Protein AF-A0A2T1LZI5-F1 (afdb_monomer_lite)

Structure (mmCIF, N/CA/C/O backbone):
data_AF-A0A2T1LZI5-F1
#
_entry.id   AF-A0A2T1LZI5-F1
#
loop_
_atom_site.group_PDB
_atom_site.id
_atom_site.type_symbol
_atom_site.label_atom_id
_atom_site.label_alt_id
_atom_site.label_comp_id
_atom_site.label_asym_id
_atom_site.label_entity_id
_atom_site.label_seq_id
_atom_site.pdbx_PDB_ins_code
_atom_site.Cartn_x
_atom_site.Cartn_y
_atom_site.Cartn_z
_atom_site.occupancy
_atom_site.B_iso_or_equiv
_atom_site.auth_seq_id
_atom_site.auth_comp_id
_atom_site.auth_asym_id
_atom_site.auth_atom_id
_atom_site.pdbx_PDB_model_num
ATOM 1 N N . MET A 1 1 ? 4.664 -8.084 3.597 1.00 74.69 1 MET A N 1
ATOM 2 C CA . MET A 1 1 ? 3.708 -7.293 4.403 1.00 74.69 1 MET A CA 1
ATOM 3 C C . MET A 1 1 ? 2.322 -7.122 3.753 1.00 74.69 1 MET A C 1
ATOM 5 O O . MET A 1 1 ? 1.320 -7.333 4.424 1.00 74.69 1 MET A O 1
ATOM 9 N N . LEU A 1 2 ? 2.234 -6.813 2.448 1.00 80.19 2 LEU A N 1
ATOM 10 C CA . LEU A 1 2 ? 0.979 -6.487 1.729 1.00 80.19 2 LEU A CA 1
ATOM 11 C C . LEU A 1 2 ? -0.224 -7.416 1.998 1.00 80.19 2 LEU A C 1
ATOM 13 O O . LEU A 1 2 ? -1.325 -6.941 2.238 1.00 80.19 2 LEU A O 1
ATOM 17 N N . SER A 1 3 ? -0.034 -8.738 1.965 1.00 82.56 3 SER A N 1
ATOM 18 C CA . SER A 1 3 ? -1.135 -9.696 2.161 1.00 82.56 3 SER A CA 1
ATOM 19 C C . SER A 1 3 ? -1.759 -9.633 3.559 1.00 82.56 3 SER A C 1
ATOM 21 O O . SER A 1 3 ? -2.934 -9.953 3.697 1.00 82.56 3 SER A O 1
ATOM 23 N N . CYS A 1 4 ? -0.998 -9.220 4.579 1.00 83.88 4 CYS A N 1
ATOM 24 C CA . CYS A 1 4 ? -1.527 -9.017 5.927 1.00 83.88 4 CYS A CA 1
ATOM 25 C C . CYS A 1 4 ? -2.424 -7.778 5.964 1.00 83.88 4 CYS A C 1
ATOM 27 O O . CYS A 1 4 ? -3.551 -7.871 6.423 1.00 83.88 4 CYS A O 1
ATOM 29 N N . LEU A 1 5 ? -1.971 -6.662 5.382 1.00 83.56 5 LEU A N 1
ATOM 30 C CA . LEU A 1 5 ? -2.748 -5.419 5.303 1.00 83.56 5 LEU A CA 1
ATOM 31 C C . LEU A 1 5 ? -4.073 -5.607 4.559 1.00 83.56 5 LEU A C 1
ATOM 33 O O . LEU A 1 5 ? -5.116 -5.168 5.026 1.00 83.56 5 LEU A O 1
ATOM 37 N N . LEU A 1 6 ? -4.040 -6.319 3.429 1.00 86.00 6 LEU A N 1
ATOM 38 C CA . LEU A 1 6 ? -5.248 -6.655 2.673 1.00 86.00 6 LEU A CA 1
ATOM 39 C C . LEU A 1 6 ? -6.247 -7.459 3.511 1.00 86.00 6 LEU A C 1
ATOM 41 O O . LEU A 1 6 ? -7.446 -7.231 3.420 1.00 86.00 6 LEU A O 1
ATOM 45 N N . LYS A 1 7 ? -5.754 -8.372 4.352 1.00 87.19 7 LYS A N 1
ATOM 46 C CA . LYS A 1 7 ? -6.602 -9.157 5.248 1.00 87.19 7 LYS A CA 1
ATOM 47 C C . LYS A 1 7 ? -7.195 -8.302 6.370 1.00 87.19 7 LYS A C 1
ATOM 49 O O . LYS A 1 7 ? -8.379 -8.442 6.639 1.00 87.19 7 LYS A O 1
ATOM 54 N N . GLU A 1 8 ? -6.399 -7.429 6.987 1.00 86.94 8 GLU A N 1
ATOM 55 C CA . GLU A 1 8 ? -6.861 -6.518 8.048 1.00 86.94 8 GLU A CA 1
ATOM 56 C C . GLU A 1 8 ? -7.919 -5.531 7.545 1.00 86.94 8 GLU A C 1
ATOM 58 O O . GLU A 1 8 ? -8.859 -5.204 8.261 1.00 86.94 8 GLU A O 1
ATOM 63 N N . TRP A 1 9 ? -7.800 -5.081 6.295 1.00 85.75 9 TRP A N 1
ATOM 64 C CA . TRP A 1 9 ? -8.795 -4.210 5.669 1.00 85.75 9 TRP A CA 1
ATOM 65 C C . TRP A 1 9 ? -9.954 -4.965 5.007 1.00 85.75 9 TRP A C 1
ATOM 67 O O . TRP A 1 9 ? -10.840 -4.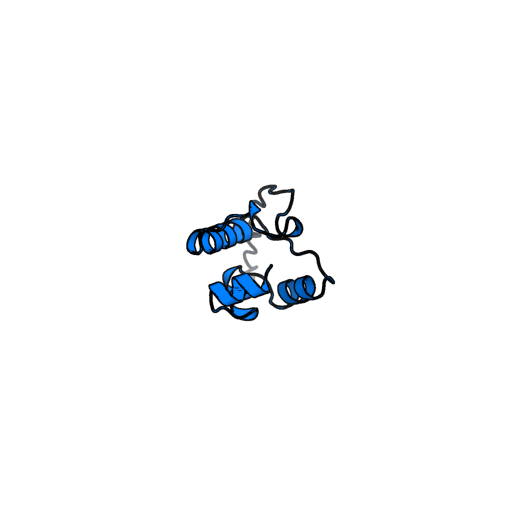323 4.453 1.00 85.75 9 TRP A O 1
ATOM 77 N N . GLU A 1 10 ? -9.943 -6.301 5.032 1.00 90.00 10 GLU A N 1
ATOM 78 C CA . GLU A 1 10 ? -10.884 -7.155 4.292 1.00 90.00 10 GLU A CA 1
ATOM 79 C C . GLU A 1 10 ? -10.982 -6.794 2.794 1.00 90.00 10 GLU A C 1
ATOM 81 O O . GLU A 1 10 ? -12.020 -6.959 2.158 1.00 90.00 10 GLU A O 1
ATOM 86 N N . LEU A 1 11 ? -9.874 -6.317 2.216 1.00 88.94 11 LEU A N 1
ATOM 87 C CA . LEU A 1 11 ? -9.777 -5.888 0.824 1.00 88.94 11 LEU A CA 1
ATOM 88 C C . LEU A 1 11 ? -9.104 -6.949 -0.034 1.00 88.94 11 LEU A C 1
ATOM 90 O O . LEU A 1 11 ? -8.096 -7.556 0.336 1.00 88.94 11 LEU A O 1
ATOM 94 N N . ASN A 1 12 ? -9.585 -7.096 -1.261 1.00 89.62 12 ASN A N 1
ATOM 95 C CA . ASN A 1 12 ? -8.838 -7.800 -2.290 1.00 89.62 12 ASN A CA 1
ATOM 96 C C . ASN A 1 12 ? -7.850 -6.861 -3.012 1.00 89.62 12 ASN A C 1
ATOM 98 O O . ASN A 1 12 ? -7.908 -5.634 -2.926 1.00 89.62 12 ASN A O 1
ATOM 102 N N . TYR A 1 13 ? -6.918 -7.449 -3.764 1.00 87.25 13 TYR A N 1
ATOM 103 C CA . TYR A 1 13 ? -5.896 -6.703 -4.507 1.00 87.25 13 TYR A CA 1
ATOM 104 C C . TYR A 1 13 ? -6.477 -5.660 -5.470 1.00 87.25 13 TYR A C 1
ATOM 106 O O . TYR A 1 13 ? -5.875 -4.609 -5.674 1.00 87.25 13 TYR A O 1
ATOM 114 N N . LYS A 1 14 ? -7.623 -5.951 -6.088 1.00 88.88 14 LYS A N 1
ATOM 115 C CA . LYS A 1 14 ? -8.260 -5.034 -7.030 1.00 88.88 14 LYS A CA 1
ATOM 116 C C . LYS A 1 14 ? -8.859 -3.840 -6.290 1.00 88.88 14 LYS A C 1
ATOM 118 O O . LYS A 1 14 ? -8.599 -2.713 -6.683 1.00 88.88 14 LYS A O 1
ATOM 123 N N . GLU A 1 15 ? -9.569 -4.076 -5.194 1.00 90.50 15 GLU A N 1
ATOM 124 C CA . GLU A 1 15 ? -10.149 -3.012 -4.364 1.00 90.50 15 GLU A CA 1
ATOM 125 C C . GLU A 1 15 ? -9.073 -2.114 -3.757 1.00 90.50 15 GLU A C 1
ATOM 127 O O . GLU A 1 15 ? -9.208 -0.894 -3.759 1.00 90.50 15 GLU A O 1
ATOM 132 N N . PHE A 1 16 ? -7.967 -2.697 -3.294 1.00 89.81 16 PHE A N 1
ATOM 133 C CA . PHE A 1 16 ? -6.842 -1.922 -2.782 1.00 89.81 16 PHE A CA 1
ATOM 134 C C . PHE A 1 16 ? -6.173 -1.069 -3.867 1.00 89.81 16 PHE A C 1
ATOM 136 O O . PHE A 1 16 ? -5.849 0.096 -3.629 1.00 89.81 16 PHE A O 1
ATOM 143 N N . ALA A 1 17 ? -6.000 -1.621 -5.073 1.00 89.50 17 ALA A N 1
ATOM 144 C CA . ALA A 1 17 ? -5.492 -0.867 -6.215 1.00 89.50 17 ALA A CA 1
ATOM 145 C C . ALA A 1 17 ? -6.436 0.291 -6.590 1.00 89.50 17 ALA A C 1
ATOM 147 O O . ALA A 1 17 ? -5.976 1.422 -6.765 1.00 89.50 17 ALA A O 1
ATOM 148 N N . ASP A 1 18 ? -7.746 0.028 -6.620 1.00 89.88 18 ASP A N 1
ATOM 149 C CA . ASP A 1 18 ? -8.788 1.017 -6.902 1.00 89.88 18 ASP A CA 1
ATOM 150 C C . ASP A 1 18 ? -8.792 2.138 -5.833 1.00 89.88 18 ASP A C 1
ATOM 152 O O . ASP A 1 18 ? -8.856 3.320 -6.173 1.00 89.88 18 ASP A O 1
ATOM 156 N N . LEU A 1 19 ? -8.621 1.799 -4.547 1.00 88.38 19 LEU A N 1
ATOM 157 C CA . LEU A 1 19 ? -8.539 2.762 -3.437 1.00 88.38 19 LEU A CA 1
ATOM 158 C C . LEU A 1 19 ? -7.324 3.686 -3.530 1.00 88.38 19 LEU A C 1
ATOM 160 O O . LEU A 1 19 ? -7.439 4.901 -3.341 1.00 88.38 19 LEU A O 1
ATOM 164 N N . LEU A 1 20 ? -6.153 3.124 -3.830 1.00 86.38 20 LEU A N 1
ATOM 165 C CA . LEU A 1 20 ? -4.945 3.920 -4.026 1.00 86.38 20 LEU A CA 1
ATOM 166 C C . LEU A 1 20 ? -4.996 4.710 -5.342 1.00 86.38 20 LEU A C 1
ATOM 168 O O . LEU A 1 20 ? -4.383 5.771 -5.442 1.00 86.38 20 LEU A O 1
ATOM 172 N N . GLY A 1 21 ? -5.786 4.273 -6.324 1.00 87.44 21 GLY A N 1
ATOM 173 C CA . GLY A 1 21 ? -5.805 4.854 -7.666 1.00 87.44 21 GLY A CA 1
ATOM 174 C C . GLY A 1 21 ? -4.587 4.423 -8.482 1.00 87.44 21 GLY A C 1
ATOM 175 O O . GLY A 1 21 ? -3.986 5.237 -9.182 1.00 87.44 21 GLY A O 1
ATOM 176 N N . ILE A 1 22 ? -4.193 3.157 -8.348 1.00 86.56 22 ILE A N 1
ATOM 177 C CA . ILE A 1 22 ? -3.137 2.513 -9.133 1.00 86.56 22 ILE A CA 1
ATOM 178 C C 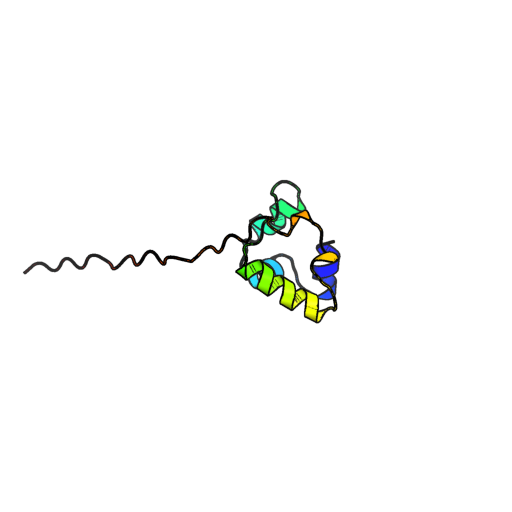. ILE A 1 22 ? -3.731 1.380 -9.964 1.00 86.56 22 ILE A C 1
ATOM 180 O O . ILE A 1 22 ? -4.798 0.851 -9.660 1.00 86.56 22 ILE A O 1
ATOM 184 N N . SER A 1 23 ? -3.020 0.951 -11.004 1.00 88.19 23 SER A N 1
ATOM 185 C CA . SER A 1 23 ? -3.467 -0.210 -11.768 1.00 88.19 23 SER A CA 1
ATOM 186 C C . SER A 1 23 ? -3.265 -1.506 -10.971 1.00 88.19 23 SER A C 1
ATOM 188 O O . SER A 1 23 ? -2.233 -1.701 -10.319 1.00 88.19 23 SER A O 1
ATOM 190 N N . TYR A 1 24 ? -4.213 -2.442 -11.088 1.00 88.62 24 TYR A N 1
ATOM 191 C CA . TYR A 1 24 ? -4.054 -3.802 -10.557 1.00 88.62 24 TYR A CA 1
ATOM 192 C C . TYR A 1 24 ? -2.765 -4.466 -11.069 1.00 88.62 24 TYR A C 1
ATOM 194 O O . TYR A 1 24 ? -2.083 -5.157 -10.316 1.00 88.62 24 TYR A O 1
ATOM 202 N N . GLY A 1 25 ? -2.393 -4.213 -12.330 1.00 87.88 25 GLY A N 1
ATOM 203 C CA . GLY A 1 25 ? -1.159 -4.726 -12.928 1.00 87.88 25 GLY A CA 1
ATOM 204 C C . GLY A 1 25 ? 0.101 -4.234 -12.214 1.00 87.88 25 GLY A C 1
ATOM 205 O O . GLY A 1 25 ? 1.014 -5.023 -11.990 1.00 87.88 25 GLY A O 1
ATOM 206 N N . THR A 1 26 ? 0.130 -2.969 -11.785 1.00 86.19 26 THR A N 1
ATOM 207 C CA . THR A 1 26 ? 1.234 -2.397 -10.997 1.00 86.19 26 THR A CA 1
ATOM 208 C C . THR A 1 26 ? 1.363 -3.105 -9.650 1.00 86.19 26 THR A C 1
ATOM 210 O O . THR A 1 26 ? 2.449 -3.554 -9.285 1.00 86.19 26 THR A O 1
ATOM 213 N N . LEU A 1 27 ? 0.246 -3.272 -8.935 1.00 86.62 27 LEU A N 1
ATOM 214 C CA . LEU A 1 27 ? 0.226 -3.961 -7.643 1.00 86.62 27 LEU A CA 1
ATOM 215 C C . LEU A 1 27 ? 0.614 -5.444 -7.775 1.00 86.62 27 LEU A C 1
ATOM 217 O O . LEU A 1 27 ? 1.352 -5.983 -6.949 1.00 86.62 27 LEU A O 1
ATOM 221 N N . TRP A 1 28 ? 0.143 -6.108 -8.832 1.00 87.44 28 TRP A N 1
ATOM 222 C CA . TRP A 1 28 ? 0.467 -7.504 -9.114 1.00 87.44 28 TRP A CA 1
ATOM 223 C C . TRP A 1 28 ? 1.933 -7.697 -9.515 1.00 87.44 28 TRP A C 1
ATOM 225 O O . TRP A 1 28 ? 2.580 -8.632 -9.044 1.00 87.44 28 TRP A O 1
ATOM 235 N N . GLY A 1 29 ? 2.479 -6.797 -10.336 1.00 87.94 29 GLY A N 1
ATOM 236 C CA . GLY A 1 29 ? 3.891 -6.798 -10.718 1.00 87.94 29 GLY A CA 1
ATOM 237 C C . GLY A 1 29 ? 4.810 -6.617 -9.513 1.00 87.94 29 GLY A C 1
ATOM 238 O O . GLY A 1 29 ? 5.777 -7.362 -9.360 1.00 87.94 29 GLY A O 1
ATOM 239 N N . TYR A 1 30 ? 4.452 -5.719 -8.594 1.00 86.31 30 TYR A N 1
ATOM 240 C CA . TYR A 1 30 ? 5.150 -5.601 -7.316 1.00 86.31 30 TYR A CA 1
ATOM 241 C C . TYR A 1 30 ? 5.085 -6.891 -6.496 1.00 86.31 30 TYR A C 1
ATOM 243 O O . TYR A 1 30 ? 6.109 -7.391 -6.035 1.00 86.31 30 TYR A O 1
ATOM 251 N N . ARG A 1 31 ? 3.903 -7.512 -6.383 1.00 84.31 31 ARG A N 1
ATOM 252 C CA . ARG A 1 31 ? 3.755 -8.788 -5.666 1.00 84.31 31 ARG A CA 1
ATOM 253 C C . ARG A 1 31 ? 4.635 -9.901 -6.246 1.00 84.31 31 ARG A C 1
ATOM 255 O O . ARG A 1 31 ? 5.039 -10.798 -5.508 1.00 84.31 31 ARG A O 1
ATOM 262 N N . LYS A 1 32 ? 4.901 -9.867 -7.553 1.00 87.69 32 LYS A N 1
ATOM 263 C CA . LYS A 1 32 ? 5.781 -10.808 -8.259 1.00 87.69 32 LYS A CA 1
ATOM 264 C C . LYS A 1 32 ? 7.260 -10.404 -8.234 1.00 87.69 32 LYS A C 1
ATOM 266 O O . LYS A 1 32 ? 8.076 -11.179 -8.720 1.00 87.69 32 LYS A O 1
ATOM 271 N N . GLY A 1 33 ? 7.600 -9.237 -7.683 1.00 85.25 33 GLY A N 1
ATOM 272 C CA . GLY A 1 33 ? 8.959 -8.693 -7.685 1.00 85.25 33 GLY A CA 1
ATOM 273 C C . GLY A 1 33 ? 9.444 -8.266 -9.072 1.00 85.25 33 GLY A C 1
ATOM 274 O O . GLY A 1 33 ? 10.643 -8.143 -9.288 1.00 85.25 33 GLY A O 1
ATOM 275 N N . THR A 1 34 ? 8.534 -8.082 -10.033 1.00 86.19 34 THR A N 1
ATOM 276 C CA . THR A 1 34 ? 8.883 -7.710 -11.414 1.00 86.19 34 THR A CA 1
ATOM 277 C C . THR A 1 34 ? 8.879 -6.201 -11.634 1.00 86.19 34 THR A C 1
ATOM 279 O O . THR A 1 34 ? 9.360 -5.737 -12.662 1.00 86.19 34 THR A O 1
ATOM 282 N N . ILE A 1 35 ? 8.275 -5.440 -10.717 1.00 83.00 35 ILE A N 1
ATOM 283 C CA . ILE A 1 35 ? 8.129 -3.983 -10.789 1.00 83.00 35 ILE A CA 1
ATOM 284 C C . ILE A 1 35 ? 8.350 -3.405 -9.388 1.00 83.00 35 ILE A C 1
ATOM 286 O O . ILE A 1 35 ? 7.889 -3.978 -8.402 1.00 83.00 35 ILE A O 1
ATOM 290 N N . GLU A 1 36 ? 9.014 -2.256 -9.302 1.00 80.44 36 GLU A N 1
ATOM 291 C CA . GLU A 1 36 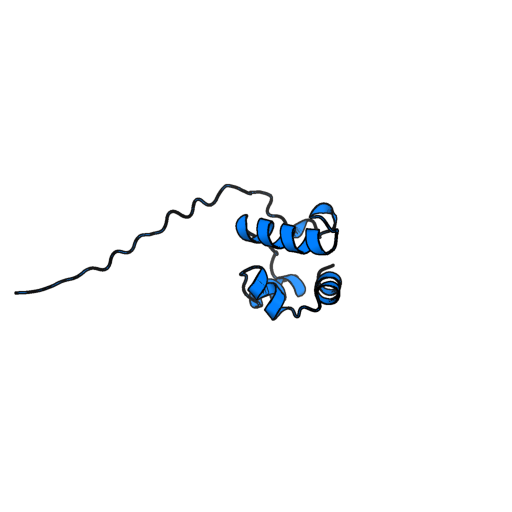? 9.132 -1.484 -8.061 1.00 80.44 36 GLU A CA 1
ATOM 292 C C . GLU A 1 36 ? 7.817 -0.755 -7.745 1.00 80.44 36 GLU A C 1
ATOM 294 O O . GLU A 1 36 ? 7.214 -0.118 -8.613 1.00 80.44 36 GLU A O 1
ATOM 299 N N . PHE A 1 37 ? 7.363 -0.819 -6.494 1.00 80.50 37 PHE A N 1
ATOM 300 C CA . PHE A 1 37 ? 6.091 -0.225 -6.082 1.00 80.50 37 PHE A CA 1
ATOM 301 C C . PHE A 1 37 ? 6.255 1.227 -5.666 1.00 80.50 37 PHE A C 1
ATOM 303 O O . PHE A 1 37 ? 6.389 1.545 -4.492 1.00 80.50 37 PHE A O 1
ATOM 310 N N . LYS A 1 38 ? 6.238 2.123 -6.649 1.00 80.62 38 LYS A N 1
ATOM 311 C CA . LYS A 1 38 ? 6.411 3.556 -6.408 1.00 80.62 38 LYS A CA 1
ATOM 312 C C . LYS A 1 38 ? 5.067 4.262 -6.404 1.00 80.62 38 LYS A C 1
ATOM 314 O O . LYS A 1 38 ? 4.398 4.326 -7.435 1.00 80.62 38 LYS A O 1
ATOM 319 N N . LEU A 1 39 ? 4.706 4.815 -5.252 1.00 82.75 39 LEU A N 1
ATOM 320 C CA . LEU A 1 39 ? 3.539 5.676 -5.104 1.00 82.75 39 LEU A CA 1
ATOM 321 C C . LEU A 1 39 ? 3.926 7.145 -5.313 1.00 82.75 39 LEU A C 1
ATOM 323 O O . LEU A 1 39 ? 5.010 7.585 -4.922 1.00 82.75 39 LEU A O 1
ATOM 327 N N . ASN A 1 40 ? 3.036 7.910 -5.943 1.00 83.31 40 ASN A N 1
ATOM 328 C CA . ASN A 1 40 ? 3.134 9.367 -5.991 1.00 83.31 40 ASN A CA 1
ATOM 329 C C . ASN A 1 40 ? 2.650 9.994 -4.669 1.00 83.31 40 ASN A C 1
ATOM 331 O O . ASN A 1 40 ? 2.120 9.311 -3.794 1.00 83.31 40 ASN A O 1
ATOM 335 N N . TRP A 1 41 ? 2.812 11.310 -4.516 1.00 80.44 41 TRP A N 1
ATOM 336 C CA . TRP A 1 41 ? 2.453 12.005 -3.274 1.00 80.44 41 TRP A CA 1
ATOM 337 C C . TRP A 1 41 ? 0.982 11.826 -2.870 1.00 80.44 41 TRP A C 1
ATOM 339 O O . TRP A 1 41 ? 0.694 11.544 -1.707 1.00 80.44 41 TRP A O 1
ATOM 349 N N . GLU A 1 42 ? 0.047 11.950 -3.814 1.00 84.12 42 GLU A N 1
ATOM 350 C CA . GLU A 1 42 ? -1.384 11.779 -3.534 1.00 84.12 42 GLU A CA 1
ATOM 351 C C . GLU A 1 42 ? -1.707 10.348 -3.083 1.00 84.12 42 GLU A C 1
ATOM 353 O O . GLU A 1 42 ? -2.468 10.140 -2.136 1.00 84.12 42 GLU A O 1
ATOM 358 N N . GLN A 1 43 ? -1.099 9.354 -3.730 1.00 86.00 43 GLN A N 1
ATOM 359 C CA . GLN A 1 43 ? -1.218 7.940 -3.381 1.00 86.00 43 GLN A CA 1
ATOM 360 C C . GLN A 1 43 ? -0.615 7.652 -2.004 1.00 86.00 43 GLN A C 1
ATOM 362 O O . GLN A 1 43 ? -1.234 6.939 -1.215 1.00 86.00 43 GLN A O 1
ATOM 367 N N . CYS A 1 44 ? 0.529 8.258 -1.675 1.00 84.88 44 CYS A N 1
ATOM 368 C CA . CYS A 1 44 ? 1.099 8.207 -0.332 1.00 84.88 44 CYS A CA 1
ATOM 369 C C . CYS A 1 44 ? 0.112 8.780 0.692 1.00 84.88 44 CYS A C 1
ATOM 371 O O . CYS A 1 44 ? -0.205 8.110 1.665 1.00 84.88 44 CYS A O 1
ATOM 373 N N . GLN A 1 45 ? -0.470 9.959 0.463 1.00 85.50 45 GLN A N 1
ATOM 374 C CA . GLN A 1 45 ? -1.454 10.522 1.398 1.00 85.50 45 GLN A CA 1
ATOM 375 C C . GLN A 1 45 ? -2.686 9.626 1.595 1.00 85.50 45 GLN A C 1
ATOM 377 O O . GLN A 1 45 ? -3.220 9.538 2.703 1.00 85.50 45 GLN A O 1
ATOM 382 N N . LYS A 1 46 ? -3.159 8.955 0.538 1.00 87.88 46 LYS A N 1
ATOM 383 C CA . LYS A 1 46 ? -4.254 7.977 0.644 1.00 87.88 46 LYS A CA 1
ATOM 384 C C . LYS A 1 46 ? -3.838 6.765 1.470 1.00 87.88 46 LYS A C 1
ATOM 386 O O . LYS A 1 46 ? -4.566 6.372 2.378 1.00 87.88 46 LYS A O 1
ATOM 391 N N . LEU A 1 47 ? -2.662 6.212 1.187 1.00 87.44 47 LEU A N 1
ATOM 392 C CA . LEU A 1 47 ? -2.110 5.085 1.924 1.00 87.44 47 LEU A CA 1
ATOM 393 C C . LEU A 1 47 ? -1.913 5.426 3.406 1.00 87.44 47 LEU A C 1
ATOM 395 O O . LEU A 1 47 ? -2.319 4.651 4.262 1.00 87.44 47 LEU A O 1
ATOM 399 N N . GLU A 1 48 ? -1.388 6.609 3.724 1.00 86.81 48 GLU A N 1
ATOM 400 C CA . GLU A 1 48 ? -1.213 7.069 5.105 1.00 86.81 48 GLU A CA 1
ATOM 401 C C . GLU A 1 48 ? -2.539 7.092 5.875 1.00 86.81 48 GLU A C 1
ATOM 403 O O . GLU A 1 48 ? -2.604 6.680 7.033 1.00 86.81 48 GLU A O 1
ATOM 408 N N . LYS A 1 49 ? -3.618 7.554 5.230 1.00 88.00 49 LYS A N 1
ATOM 409 C CA . LYS A 1 49 ? -4.957 7.560 5.831 1.00 88.00 49 LYS A CA 1
ATOM 410 C C . LYS A 1 49 ? -5.448 6.144 6.125 1.00 88.00 49 LYS A C 1
ATOM 412 O O . LYS A 1 49 ? -5.986 5.924 7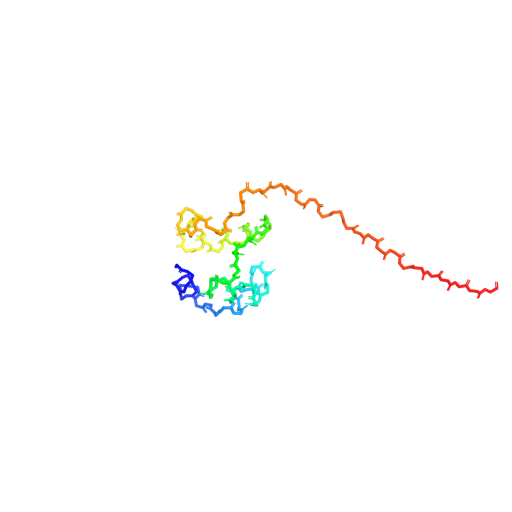.205 1.00 88.00 49 LYS A O 1
ATOM 417 N N . LEU A 1 50 ? -5.239 5.203 5.203 1.00 86.00 50 LEU A N 1
ATOM 418 C CA . LEU A 1 50 ? -5.612 3.795 5.389 1.00 86.00 50 LEU A CA 1
ATOM 419 C C . LEU A 1 50 ? -4.809 3.141 6.521 1.00 86.00 50 LEU A C 1
ATOM 421 O O . LEU A 1 50 ? -5.373 2.443 7.358 1.00 86.00 50 LEU A O 1
ATOM 425 N N . LEU A 1 51 ? -3.504 3.412 6.601 1.00 87.69 51 LEU A N 1
ATOM 426 C CA . LEU A 1 51 ? -2.651 2.903 7.680 1.00 87.69 51 LEU A CA 1
ATOM 427 C C . LEU A 1 51 ? -3.093 3.435 9.043 1.00 87.69 51 LEU A C 1
ATOM 429 O O . LEU A 1 51 ? -3.247 2.660 9.984 1.00 87.69 51 LEU A O 1
ATOM 433 N N . LYS A 1 52 ? -3.403 4.733 9.139 1.00 87.56 52 LYS A N 1
ATOM 434 C CA . LYS A 1 52 ? -3.901 5.342 10.381 1.00 87.56 52 LYS A CA 1
ATOM 435 C C . LYS A 1 52 ? -5.203 4.708 10.879 1.00 87.56 52 LYS A C 1
ATOM 437 O O . LYS A 1 52 ? -5.400 4.651 12.088 1.00 87.56 52 LYS A O 1
ATOM 442 N N . GLN A 1 53 ? -6.065 4.204 9.990 1.00 85.56 53 GLN A N 1
ATOM 443 C CA . GLN A 1 53 ? -7.300 3.508 10.387 1.00 85.56 53 GLN A CA 1
ATOM 444 C C . GLN A 1 53 ? -7.032 2.201 11.140 1.00 85.56 53 GLN A C 1
ATOM 446 O O . GLN A 1 53 ? -7.833 1.820 11.987 1.00 85.56 53 GLN A O 1
ATOM 451 N N . VAL A 1 54 ? -5.901 1.548 10.867 1.00 84.62 54 VAL A N 1
ATOM 452 C CA . VAL A 1 54 ? -5.468 0.311 11.538 1.00 84.62 54 VAL A CA 1
ATOM 453 C C . VAL A 1 54 ? -4.341 0.548 12.547 1.00 84.62 54 VAL A C 1
ATOM 455 O O . VAL A 1 54 ? -3.736 -0.398 13.037 1.00 84.62 54 VAL A O 1
ATOM 458 N N . GLY A 1 55 ? -4.055 1.812 12.879 1.00 85.81 55 GLY A N 1
ATOM 459 C CA . GLY A 1 55 ? -3.008 2.174 13.837 1.00 85.81 55 GLY A CA 1
ATOM 460 C C . GLY A 1 55 ? -1.580 1.939 13.336 1.00 85.81 55 GLY A C 1
ATOM 461 O O . GLY A 1 55 ? -0.666 1.856 14.150 1.00 85.81 55 GLY A O 1
ATOM 462 N N . LEU A 1 56 ? -1.386 1.837 12.020 1.00 86.75 56 LEU A N 1
ATOM 463 C CA . LEU A 1 56 ? -0.080 1.672 11.385 1.00 86.75 56 LEU A CA 1
ATOM 464 C C . LEU A 1 56 ? 0.436 2.991 10.806 1.00 86.75 56 LEU A C 1
ATOM 466 O O . LEU A 1 56 ? -0.306 3.952 10.579 1.00 86.75 56 LEU A O 1
ATOM 470 N N . SER A 1 57 ? 1.735 3.013 10.534 1.00 84.56 57 SER A N 1
ATOM 471 C CA . SER A 1 57 ? 2.456 4.126 9.933 1.00 84.56 57 SER A CA 1
ATOM 472 C C . SER A 1 57 ? 3.306 3.662 8.748 1.00 84.56 57 SER A C 1
ATOM 474 O O . SER A 1 57 ? 3.484 2.471 8.503 1.00 84.56 57 SER A O 1
ATOM 476 N N . PHE A 1 58 ? 3.863 4.612 7.998 1.00 80.56 58 PHE A N 1
ATOM 477 C CA . PHE A 1 58 ? 4.795 4.306 6.910 1.00 80.56 58 PHE A CA 1
ATOM 478 C C . PHE A 1 58 ? 6.046 3.552 7.362 1.00 80.56 58 PHE A C 1
ATOM 480 O O . PHE A 1 58 ? 6.585 2.769 6.590 1.00 80.56 58 PHE A O 1
ATOM 487 N N . SER A 1 59 ? 6.482 3.753 8.605 1.00 79.38 59 SER A N 1
ATOM 488 C CA . SER A 1 59 ? 7.625 3.039 9.181 1.00 79.38 59 SER A CA 1
ATOM 489 C C . SER A 1 59 ? 7.359 1.542 9.360 1.00 79.38 59 SER A C 1
ATOM 491 O O . SER A 1 59 ? 8.303 0.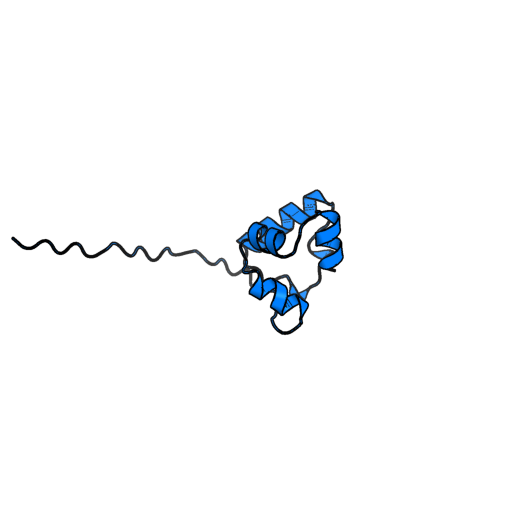767 9.472 1.00 79.38 59 SER A O 1
ATOM 493 N N . ASP A 1 60 ? 6.084 1.141 9.381 1.00 81.69 60 ASP A N 1
ATOM 494 C CA . ASP A 1 60 ? 5.655 -0.257 9.472 1.00 81.69 60 ASP A CA 1
ATOM 495 C C . ASP A 1 60 ? 5.554 -0.926 8.088 1.00 81.69 60 ASP A C 1
ATOM 497 O O . ASP A 1 60 ? 5.312 -2.132 7.988 1.00 81.69 60 ASP A O 1
ATOM 501 N N . LEU A 1 61 ? 5.720 -0.156 7.005 1.00 78.38 61 LEU A N 1
ATOM 502 C CA . LEU A 1 61 ? 5.707 -0.655 5.634 1.00 78.38 61 LEU A CA 1
ATOM 503 C C . LEU A 1 61 ? 7.103 -1.015 5.125 1.00 78.38 61 LEU A C 1
ATOM 505 O O . LEU A 1 61 ? 8.129 -0.635 5.682 1.00 78.38 61 LEU A O 1
ATOM 509 N N . GLU A 1 62 ? 7.128 -1.774 4.027 1.00 75.94 62 GLU A N 1
ATOM 510 C CA . GLU A 1 62 ? 8.371 -2.076 3.321 1.00 75.94 62 GLU A CA 1
ATOM 511 C C . GLU A 1 62 ? 8.950 -0.766 2.740 1.00 75.94 62 GLU A C 1
ATOM 513 O O . GLU A 1 62 ? 8.204 -0.007 2.111 1.00 75.94 62 GLU A O 1
ATOM 518 N N . PRO A 1 63 ? 10.253 -0.483 2.940 1.00 69.00 63 PRO A N 1
ATOM 519 C CA . PRO A 1 63 ? 10.864 0.804 2.586 1.00 69.00 63 PRO A CA 1
ATOM 520 C C . PRO A 1 63 ? 10.740 1.135 1.092 1.00 69.00 63 PRO A C 1
ATOM 522 O O . PRO A 1 63 ? 10.659 2.302 0.720 1.00 69.00 63 PRO A O 1
ATOM 525 N N . ASP A 1 64 ? 10.615 0.111 0.248 1.00 72.44 64 ASP A N 1
ATOM 526 C CA . ASP A 1 64 ? 10.514 0.231 -1.208 1.00 72.44 64 ASP A CA 1
ATOM 527 C C . ASP A 1 64 ? 9.184 0.838 -1.698 1.00 72.44 64 ASP A C 1
ATOM 529 O O . ASP A 1 64 ? 9.022 1.076 -2.895 1.00 72.44 64 ASP A O 1
ATOM 533 N N . TRP A 1 65 ? 8.214 1.072 -0.803 1.00 74.25 65 TRP A N 1
ATOM 534 C CA . TRP A 1 65 ? 6.912 1.667 -1.144 1.00 74.25 65 TRP A CA 1
ATOM 535 C C . TRP A 1 65 ? 6.959 3.187 -1.279 1.00 74.25 65 TRP A C 1
ATOM 537 O O . TRP A 1 65 ? 6.090 3.794 -1.914 1.00 74.25 65 TRP A O 1
ATOM 547 N N . ILE A 1 66 ? 7.940 3.815 -0.633 1.00 67.31 66 ILE A N 1
ATOM 548 C CA . ILE A 1 66 ? 8.035 5.265 -0.527 1.00 67.31 66 ILE A CA 1
ATOM 549 C C . ILE A 1 66 ? 9.044 5.736 -1.564 1.00 67.31 66 ILE A C 1
ATOM 551 O O . ILE A 1 66 ? 10.209 5.351 -1.552 1.00 67.31 66 ILE A O 1
ATOM 555 N N . ARG A 1 67 ? 8.600 6.588 -2.490 1.00 62.44 67 ARG A N 1
ATOM 556 C CA . ARG A 1 67 ? 9.516 7.237 -3.426 1.00 62.44 67 ARG A CA 1
ATOM 557 C C . ARG A 1 67 ? 10.339 8.277 -2.659 1.00 62.44 67 ARG A C 1
ATOM 559 O O . ARG A 1 67 ? 9.765 9.230 -2.142 1.00 62.44 67 ARG A O 1
ATOM 566 N N . ASP A 1 68 ? 11.665 8.147 -2.688 1.00 56.22 68 ASP A N 1
ATOM 567 C CA . ASP A 1 68 ? 12.637 9.101 -2.107 1.00 56.22 68 ASP A CA 1
ATOM 568 C C . ASP A 1 68 ? 12.553 10.534 -2.669 1.00 56.22 68 ASP A C 1
ATOM 570 O O . ASP A 1 68 ? 13.206 11.443 -2.169 1.00 56.22 68 ASP A O 1
ATOM 574 N N . ASN A 1 69 ? 11.737 10.771 -3.699 1.00 49.25 69 ASN A N 1
ATOM 575 C CA . ASN A 1 69 ? 11.572 12.083 -4.310 1.00 49.25 69 ASN A CA 1
ATOM 576 C C . ASN A 1 69 ? 10.087 12.443 -4.389 1.00 49.25 69 ASN A C 1
ATOM 578 O O . ASN A 1 69 ? 9.429 12.279 -5.419 1.00 49.25 69 ASN A O 1
ATOM 582 N N . ILE A 1 70 ? 9.558 12.952 -3.274 1.00 54.38 70 ILE A N 1
ATOM 583 C CA . ILE A 1 70 ? 8.361 13.801 -3.252 1.00 54.38 70 ILE A CA 1
ATOM 584 C C . ILE A 1 70 ? 8.782 15.171 -3.809 1.00 54.38 70 ILE A C 1
ATOM 586 O O . ILE A 1 70 ? 8.759 16.195 -3.130 1.00 54.38 70 ILE A O 1
ATOM 590 N N . GLU A 1 71 ? 9.234 15.206 -5.056 1.00 47.06 71 GLU A N 1
ATOM 591 C CA . GLU A 1 71 ? 9.246 16.455 -5.798 1.00 47.06 71 GLU A CA 1
ATOM 592 C C . GLU A 1 71 ? 7.816 16.645 -6.278 1.00 47.06 71 GLU A C 1
ATOM 594 O O . GLU A 1 71 ? 7.275 15.815 -7.005 1.00 47.06 71 GLU A O 1
ATOM 599 N N . ARG A 1 72 ? 7.166 17.683 -5.745 1.00 48.47 72 ARG A N 1
ATOM 600 C CA . ARG A 1 72 ? 5.796 18.089 -6.060 1.00 48.47 72 ARG A CA 1
ATOM 601 C C . ARG A 1 72 ? 5.573 18.036 -7.575 1.00 48.47 72 ARG A C 1
ATOM 603 O O . ARG A 1 72 ? 5.948 18.972 -8.277 1.00 48.47 72 ARG A O 1
ATOM 610 N N . GLU A 1 73 ? 4.927 16.982 -8.065 1.00 48.25 73 GLU A N 1
ATOM 611 C CA . GLU A 1 73 ? 4.285 17.002 -9.376 1.00 48.25 73 GLU A CA 1
ATOM 612 C C . GLU A 1 73 ? 3.112 17.978 -9.268 1.00 48.25 73 GLU A C 1
ATOM 614 O O . GLU A 1 73 ? 1.987 17.630 -8.914 1.00 48.25 73 GLU A O 1
ATOM 619 N N . SER A 1 74 ? 3.415 19.252 -9.505 1.00 46.12 74 SER A N 1
ATOM 620 C CA . SER A 1 74 ? 2.434 20.244 -9.908 1.00 46.12 74 SER A CA 1
ATOM 621 C C . SER A 1 74 ? 1.831 19.726 -11.210 1.00 46.12 74 SER A C 1
ATOM 623 O O . SER A 1 74 ? 2.470 19.794 -12.257 1.00 46.12 74 SER A O 1
ATOM 625 N N . ASN A 1 75 ? 0.638 19.139 -11.127 1.00 46.19 75 ASN A N 1
ATOM 626 C CA . ASN A 1 75 ? -0.188 18.821 -12.284 1.00 46.19 75 ASN A CA 1
ATOM 627 C C . ASN A 1 75 ? -0.519 20.130 -13.016 1.00 46.19 75 ASN A C 1
ATOM 629 O O . ASN A 1 75 ? -1.551 20.753 -12.770 1.00 46.19 75 ASN A O 1
ATOM 633 N N . ASP A 1 76 ? 0.377 20.554 -13.904 1.00 45.84 76 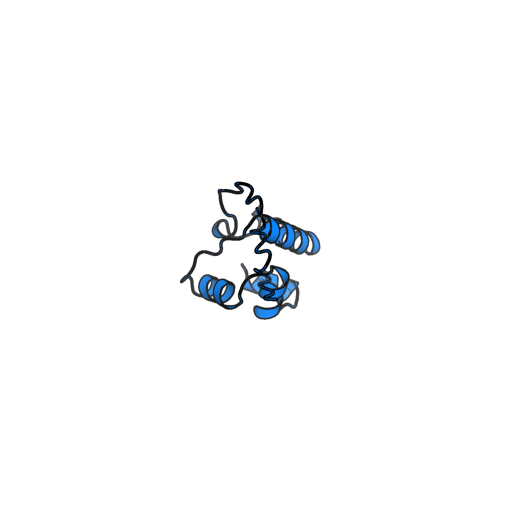ASP A N 1
ATOM 634 C CA . ASP A 1 76 ? 0.087 21.507 -14.962 1.00 45.84 76 ASP A CA 1
ATOM 635 C C . ASP A 1 76 ? -0.832 20.772 -15.944 1.00 45.84 76 ASP A C 1
ATOM 637 O O . ASP A 1 76 ? -0.409 20.013 -16.820 1.00 45.84 76 ASP A O 1
ATOM 641 N N . THR A 1 77 ? -2.135 20.888 -15.698 1.00 50.00 77 THR A N 1
ATOM 642 C CA . THR A 1 77 ? -3.187 20.409 -16.588 1.00 50.00 77 THR A CA 1
ATOM 643 C C . THR A 1 77 ? -2.945 20.976 -17.979 1.00 50.00 77 THR A C 1
ATOM 645 O O . THR A 1 77 ? -3.203 22.151 -18.241 1.00 50.00 77 THR A O 1
ATOM 648 N N . HIS A 1 78 ? -2.483 20.111 -18.881 1.00 44.50 78 HIS A N 1
ATOM 649 C CA . HIS A 1 78 ? -2.523 20.309 -20.321 1.00 44.50 78 HIS A CA 1
ATOM 650 C C . HIS A 1 78 ? -3.986 20.565 -20.715 1.00 44.50 78 HIS A C 1
ATOM 652 O O . HIS A 1 78 ? -4.778 19.644 -20.913 1.00 44.50 78 HIS A O 1
ATOM 658 N N . SER A 1 79 ? -4.369 21.840 -20.749 1.00 44.72 79 SER A N 1
ATOM 659 C CA . SER A 1 79 ? -5.685 22.289 -21.181 1.00 44.72 79 SER A CA 1
ATOM 660 C C . SER A 1 79 ? -5.737 22.172 -22.700 1.00 44.72 79 SER A C 1
ATOM 662 O O . SER A 1 79 ? -5.456 23.118 -23.435 1.00 44.72 79 SER A O 1
ATOM 664 N N . VAL A 1 80 ? -6.040 20.968 -23.187 1.00 55.25 80 VAL A N 1
ATOM 665 C CA . VAL A 1 80 ? -6.357 20.731 -24.596 1.00 55.25 80 VAL A CA 1
ATOM 666 C C . VAL A 1 80 ? -7.750 21.310 -24.840 1.00 55.25 80 VAL A C 1
ATOM 668 O O . VAL A 1 80 ? -8.765 20.625 -24.749 1.00 55.25 80 VAL A O 1
ATOM 671 N N . SER A 1 81 ? -7.819 22.619 -25.082 1.00 52.06 81 SER A N 1
ATOM 672 C CA . SER A 1 81 ? -9.040 23.237 -25.591 1.00 52.06 81 SER A CA 1
ATOM 673 C C . SER A 1 81 ? -9.132 22.943 -27.083 1.00 52.06 81 SER A C 1
ATOM 675 O O . SER A 1 81 ? -8.378 23.474 -27.896 1.00 52.06 81 SER A O 1
ATOM 677 N N . ASN A 1 82 ? -10.039 22.021 -27.398 1.00 51.25 82 ASN A N 1
ATOM 678 C CA . ASN A 1 82 ? -10.384 21.552 -28.729 1.00 51.25 82 ASN A CA 1
ATOM 679 C C . ASN A 1 82 ? -10.540 22.689 -29.747 1.00 51.25 82 ASN A C 1
ATOM 681 O O . ASN A 1 82 ? -11.298 23.641 -29.556 1.00 51.25 82 ASN A O 1
ATOM 685 N N . ILE A 1 83 ? -9.880 22.495 -30.884 1.00 57.31 83 ILE A N 1
ATOM 686 C CA . ILE A 1 83 ? -10.116 23.191 -32.143 1.00 57.31 83 ILE A CA 1
ATOM 687 C C . ILE A 1 83 ? -11.611 23.084 -32.484 1.00 57.31 83 ILE A C 1
ATOM 689 O O . ILE A 1 83 ? -12.108 21.997 -32.768 1.00 57.31 83 ILE A O 1
ATOM 693 N N . SER A 1 84 ? -12.322 24.211 -32.493 1.00 54.19 84 SER A N 1
ATOM 694 C CA . SER A 1 84 ? -13.607 24.335 -33.186 1.00 54.19 84 SER A CA 1
ATOM 695 C C . SER A 1 84 ? -13.374 25.100 -34.480 1.00 54.19 84 SER A C 1
ATOM 697 O O . SER A 1 84 ? -13.348 26.328 -34.505 1.00 54.19 84 SER A O 1
ATOM 699 N N . VAL A 1 85 ? -13.165 24.350 -35.560 1.00 56.81 85 VAL A N 1
ATOM 700 C CA . VAL A 1 85 ? -13.292 24.871 -36.921 1.00 56.81 85 VAL A CA 1
ATOM 701 C C . VAL A 1 85 ? -14.785 25.068 -37.154 1.00 56.81 85 VAL A C 1
ATOM 703 O O . VAL A 1 85 ? -15.538 24.100 -37.057 1.00 56.81 85 VAL A O 1
ATOM 706 N N . ASN A 1 86 ? -15.234 26.285 -37.454 1.00 56.25 86 ASN A N 1
ATOM 707 C CA . ASN A 1 86 ? -16.540 26.444 -38.077 1.00 56.25 86 ASN A CA 1
ATOM 708 C C . ASN A 1 86 ? -16.429 27.372 -39.281 1.00 56.25 86 ASN A C 1
ATOM 710 O O . ASN A 1 86 ? -16.103 28.551 -39.171 1.00 56.25 86 ASN A O 1
ATOM 714 N N . ILE A 1 87 ? -16.644 26.744 -40.428 1.00 57.25 87 ILE A N 1
ATOM 715 C CA . ILE A 1 87 ? -16.631 27.296 -41.770 1.00 57.25 87 ILE A CA 1
ATOM 716 C C . ILE A 1 87 ? -17.987 27.966 -41.986 1.00 57.25 87 ILE A C 1
ATOM 718 O O . ILE A 1 87 ? -19.022 27.315 -41.815 1.00 57.25 87 ILE A O 1
ATOM 722 N N . LYS A 1 88 ? -17.992 29.233 -42.402 1.00 58.00 88 LYS A N 1
ATOM 723 C CA . LYS A 1 88 ? -19.087 29.797 -43.191 1.00 58.00 88 LYS A CA 1
ATOM 724 C C . LYS A 1 88 ? -18.613 30.958 -44.044 1.00 58.00 88 LYS A C 1
ATOM 726 O O . LYS A 1 88 ? -17.845 31.786 -43.512 1.00 58.00 88 LYS A O 1
#

pLDDT: mean 76.34, std 14.94, range [44.5, 90.5]

Sequence (88 aa):
MLSCLLKEWELNYKEFADLLGISYGTLWGYRKGTIEFKLNWEQCQKLEKLLKQVGLSFSDLEPDWIRDNIERESNDTHSVSNISVNIK

Secondary structure (DSSP, 8-state):
-HHHHHHHTT--HHHHHHHHT--HHHHHHHHTTSS-----HHHHHHHHHHHHHTT--GGGS-GGGS-S--------------------

Foldseek 3Di:
DVVVLCVVVVHDLCRLCVQLVHDSVLSVCVVVVNHQQERAPSSQVSVQVSQVVVPHHPVPDDPSNYDPDNPPPPPPPPPCPDDDDDDD

InterPro domains:
  IPR001387 Cro/C1-type, helix-turn-helix domain [cd00093] (5-61)
  IPR010982 Lambda repressor-like, DNA-binding domain superfamily [SSF47413] (7-71)

Organism: NCBI:txid2107694

Radius of gyration: 17.65 Å; chains: 1; bounding box: 32×41×57 Å